Protein AF-A0A413R0G5-F1 (afdb_monomer_lite)

Organism: NCBI:txid39491

Sequence (99 aa):
MQEVLQNDDKFSSVDRETVEAINLFAGTDIDIDEKEEVIDMCKAWEDQKNEGRELGERQKIISLVVKKLQKDKSVAEIADDLEEKEEVIAPIYEAALSM

pLDDT: mean 83.44, std 14.07, range [44.88, 97.94]

Secondary structure (DSSP, 8-state):
-HHHHTT-TTTSSEEHHHHHHHHHHHT------TT-SEE-HHHHHHHHHHHHHHHHHHHHHHHHHHHHHTTT--HHHHHHHHT--HHHHHHHHHHHHT-

Foldseek 3Di:
DVVVQPPDPVQQWDAPVVVVVCCVPVVDDQDDDPPDRTHGRNVSVVVVVVVVVVVVVLVVLL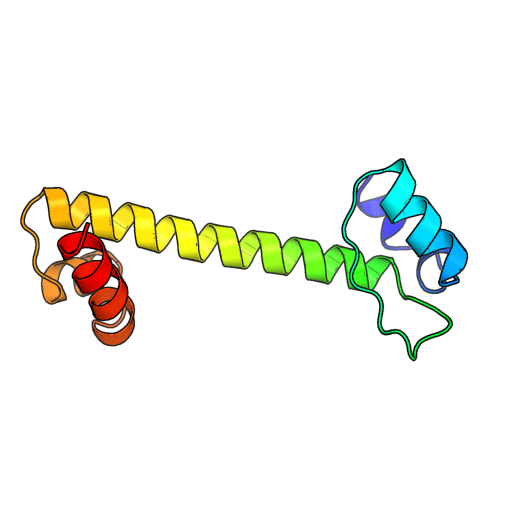VQLLVVVVVVDDLVRSCVVVVHDSVSSVVSNVVSVVD

Structure (mmCIF, N/CA/C/O backbone):
data_AF-A0A413R0G5-F1
#
_entry.id   AF-A0A413R0G5-F1
#
loop_
_atom_site.group_PDB
_atom_site.id
_atom_site.type_symbol
_atom_site.label_atom_id
_atom_site.label_alt_id
_atom_site.label_comp_id
_atom_site.label_asym_id
_atom_site.label_entity_id
_atom_site.label_seq_id
_atom_site.pdbx_PDB_ins_code
_atom_site.Cartn_x
_atom_site.Cartn_y
_atom_site.Cartn_z
_atom_site.occupancy
_atom_site.B_iso_or_equiv
_atom_site.auth_seq_id
_atom_site.auth_comp_id
_atom_site.auth_asym_id
_atom_site.auth_atom_id
_atom_site.pdbx_PDB_model_num
ATOM 1 N N . MET A 1 1 ? 23.424 -11.057 -7.473 1.00 50.66 1 MET A N 1
ATOM 2 C CA . MET A 1 1 ? 22.404 -10.910 -8.537 1.00 50.66 1 MET A CA 1
ATOM 3 C C . MET A 1 1 ? 22.046 -9.443 -8.748 1.00 50.66 1 MET A C 1
ATOM 5 O O . MET A 1 1 ? 22.073 -9.006 -9.882 1.00 50.66 1 MET A O 1
ATOM 9 N N . GLN A 1 2 ? 21.801 -8.674 -7.679 1.00 44.88 2 GLN A N 1
ATOM 10 C CA . GLN A 1 2 ? 21.451 -7.247 -7.764 1.00 44.88 2 GLN A CA 1
ATOM 11 C C . GLN A 1 2 ? 22.590 -6.347 -8.295 1.00 44.88 2 GLN A C 1
ATOM 13 O O . GLN A 1 2 ? 22.337 -5.507 -9.144 1.00 44.88 2 GLN A O 1
ATOM 18 N N . GLU A 1 3 ? 23.850 -6.603 -7.921 1.00 46.00 3 GLU A N 1
ATOM 19 C CA . GLU A 1 3 ? 25.014 -5.869 -8.469 1.00 46.00 3 GLU A CA 1
ATOM 20 C C . GLU A 1 3 ? 25.365 -6.222 -9.925 1.00 46.00 3 GLU A C 1
ATOM 22 O O . GLU A 1 3 ? 26.102 -5.484 -10.569 1.00 46.00 3 GLU A O 1
ATOM 27 N N . VAL A 1 4 ? 24.859 -7.347 -10.448 1.00 51.56 4 VAL A N 1
ATOM 28 C CA . VAL A 1 4 ? 25.195 -7.830 -11.803 1.00 51.56 4 VAL A CA 1
ATOM 29 C C . VAL A 1 4 ? 24.376 -7.101 -12.873 1.00 51.56 4 VAL A C 1
ATOM 31 O O . VAL A 1 4 ? 24.832 -6.978 -14.000 1.00 51.56 4 VAL A O 1
ATOM 34 N N . LEU A 1 5 ? 23.185 -6.607 -12.517 1.00 51.53 5 LEU A N 1
ATOM 35 C CA . LEU A 1 5 ? 22.304 -5.874 -13.432 1.00 51.53 5 LEU A CA 1
ATOM 36 C C . LEU A 1 5 ? 22.562 -4.361 -13.404 1.00 51.53 5 LEU A C 1
ATOM 38 O O . LEU A 1 5 ? 22.457 -3.714 -14.433 1.00 51.53 5 LEU A O 1
ATOM 42 N N . GLN A 1 6 ? 22.941 -3.798 -12.252 1.00 52.62 6 GLN A N 1
ATOM 43 C CA . GLN A 1 6 ? 22.993 -2.341 -12.062 1.00 52.62 6 GLN A CA 1
ATOM 44 C C . GLN A 1 6 ? 24.205 -1.623 -12.694 1.00 52.62 6 GLN A C 1
ATOM 46 O O . GLN A 1 6 ? 24.259 -0.402 -12.622 1.00 52.62 6 GLN A O 1
ATOM 51 N N . ASN A 1 7 ? 25.176 -2.325 -13.296 1.00 53.22 7 ASN A N 1
ATOM 52 C CA . ASN A 1 7 ? 26.420 -1.705 -13.796 1.00 53.22 7 ASN A CA 1
ATOM 53 C C . ASN A 1 7 ? 26.876 -2.179 -15.188 1.00 53.22 7 ASN A C 1
ATOM 55 O O . ASN A 1 7 ? 28.017 -1.918 -15.566 1.00 53.22 7 ASN A O 1
ATOM 59 N N . ASP A 1 8 ? 26.043 -2.902 -15.936 1.00 58.19 8 ASP A N 1
ATOM 60 C CA . ASP A 1 8 ? 26.414 -3.361 -17.277 1.00 58.19 8 ASP A CA 1
ATOM 61 C C . ASP A 1 8 ? 25.643 -2.547 -18.325 1.00 58.19 8 ASP A C 1
ATOM 63 O O . ASP A 1 8 ? 24.421 -2.670 -18.439 1.00 58.19 8 ASP A O 1
ATOM 67 N N . ASP A 1 9 ? 26.368 -1.719 -19.090 1.00 62.75 9 ASP A N 1
ATOM 68 C CA . ASP A 1 9 ? 25.848 -0.876 -20.186 1.00 62.75 9 ASP A CA 1
ATOM 69 C C . ASP A 1 9 ? 25.017 -1.677 -21.207 1.00 62.75 9 ASP A C 1
ATOM 71 O O . ASP A 1 9 ? 24.241 -1.128 -21.988 1.00 62.75 9 ASP A O 1
ATOM 75 N N . LYS A 1 10 ? 25.157 -3.006 -21.203 1.00 66.25 10 LYS A N 1
ATOM 76 C CA . LYS A 1 10 ? 24.396 -3.925 -22.041 1.00 66.25 10 LYS A CA 1
ATOM 77 C C . LYS A 1 10 ? 22.901 -3.997 -21.699 1.00 66.25 10 LYS A C 1
ATOM 79 O O . LYS A 1 10 ? 22.125 -4.398 -22.561 1.00 66.25 10 LYS A O 1
ATOM 84 N N . PHE A 1 11 ? 22.489 -3.652 -20.476 1.00 65.44 11 PHE A N 1
ATOM 85 C CA . PHE A 1 11 ? 21.081 -3.718 -20.045 1.00 65.44 11 PHE A CA 1
ATOM 86 C C . PHE A 1 11 ? 20.384 -2.354 -19.992 1.00 65.44 11 PHE A C 1
ATOM 88 O O . PHE A 1 11 ? 19.164 -2.304 -19.890 1.00 65.44 11 PHE A O 1
ATOM 95 N N . SER A 1 12 ? 21.116 -1.249 -20.124 1.00 66.69 12 SER A N 1
ATOM 96 C CA . SER A 1 12 ? 20.521 0.092 -20.221 1.00 66.69 12 SER A CA 1
ATOM 97 C C . SER A 1 12 ? 19.965 0.409 -21.616 1.00 66.69 12 SER A C 1
ATOM 99 O O . SER A 1 12 ? 19.344 1.451 -21.807 1.00 66.69 12 SER A O 1
ATOM 101 N N . SER A 1 13 ? 20.177 -0.476 -22.601 1.00 73.81 13 SER A N 1
ATOM 102 C CA . SER A 1 13 ? 19.669 -0.321 -23.968 1.00 73.81 13 SER A CA 1
ATOM 103 C C . SER A 1 13 ? 19.260 -1.661 -24.587 1.00 73.81 13 SER A C 1
ATOM 105 O O . SER A 1 13 ? 19.987 -2.258 -25.380 1.00 73.81 13 SER A O 1
ATOM 107 N N . VAL A 1 14 ? 18.083 -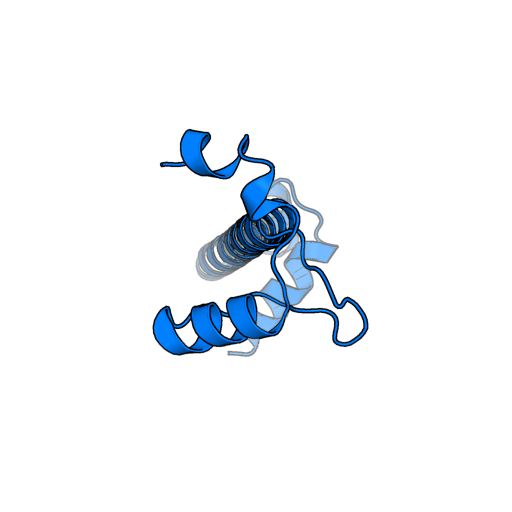2.155 -24.205 1.00 79.25 14 VAL A N 1
ATOM 108 C CA . VAL A 1 14 ? 17.511 -3.401 -24.736 1.00 79.25 14 VAL A CA 1
ATOM 109 C C . VAL A 1 14 ? 16.444 -3.064 -25.774 1.00 79.25 14 VAL A C 1
ATOM 111 O O . VAL A 1 14 ? 15.575 -2.232 -25.520 1.00 79.25 14 VAL A O 1
ATOM 114 N N . ASP A 1 15 ? 16.506 -3.687 -26.951 1.00 81.94 15 ASP A N 1
ATOM 115 C CA . ASP A 1 15 ? 15.478 -3.516 -27.978 1.00 81.94 15 ASP A CA 1
ATOM 116 C C . ASP A 1 15 ? 14.130 -4.101 -27.535 1.00 81.94 15 ASP A C 1
ATOM 118 O O . ASP A 1 15 ? 14.047 -5.065 -26.766 1.00 81.94 15 ASP A O 1
ATOM 122 N N . ARG A 1 16 ? 13.054 -3.513 -28.053 1.00 80.69 16 ARG A N 1
ATOM 123 C CA . ARG A 1 16 ? 11.680 -3.890 -27.716 1.00 80.69 16 ARG A CA 1
ATOM 124 C C . ARG A 1 16 ? 11.379 -5.376 -27.923 1.00 80.69 16 ARG A C 1
ATOM 126 O O . ARG A 1 16 ? 10.768 -5.985 -27.048 1.00 80.69 16 ARG A O 1
ATOM 133 N N . GLU A 1 17 ? 11.803 -5.963 -29.043 1.00 83.12 17 GLU A N 1
ATOM 134 C CA . GLU A 1 17 ? 11.529 -7.376 -29.352 1.00 83.12 17 GLU A CA 1
ATOM 135 C C . GLU A 1 17 ? 12.119 -8.306 -28.282 1.00 83.12 17 GLU A C 1
ATOM 137 O O . GLU A 1 17 ? 11.493 -9.289 -27.874 1.00 83.12 17 GLU A O 1
ATOM 142 N N . THR A 1 18 ? 13.299 -7.964 -27.763 1.00 83.19 18 THR A N 1
ATOM 143 C CA . THR A 1 18 ? 13.938 -8.699 -26.672 1.00 83.19 18 THR A CA 1
ATOM 144 C C . THR A 1 18 ? 13.152 -8.584 -25.363 1.00 83.19 18 THR A C 1
ATOM 146 O O . THR A 1 18 ? 13.005 -9.585 -24.658 1.00 83.19 18 THR A O 1
ATOM 149 N N . VAL A 1 19 ? 12.602 -7.412 -25.030 1.00 79.19 19 VAL A N 1
ATOM 150 C CA . VAL A 1 19 ? 11.781 -7.238 -23.813 1.00 79.19 19 VAL A CA 1
ATOM 151 C C . VAL A 1 19 ? 10.439 -7.958 -23.933 1.00 79.19 19 VAL A C 1
ATOM 153 O O . VAL A 1 19 ? 10.023 -8.633 -22.992 1.00 79.19 19 VAL A O 1
ATOM 156 N N . GLU A 1 20 ? 9.802 -7.915 -25.105 1.00 81.00 20 GLU A N 1
ATOM 157 C CA . GLU A 1 20 ? 8.581 -8.680 -25.384 1.00 81.00 20 GLU A CA 1
ATOM 158 C C . GLU A 1 20 ? 8.818 -10.191 -25.247 1.00 81.00 20 GLU A C 1
ATOM 160 O O . GLU A 1 20 ? 8.010 -10.900 -24.639 1.00 81.00 20 GLU A O 1
ATOM 165 N N . ALA A 1 21 ? 9.957 -10.693 -25.738 1.00 85.81 21 ALA A N 1
ATOM 166 C CA . ALA A 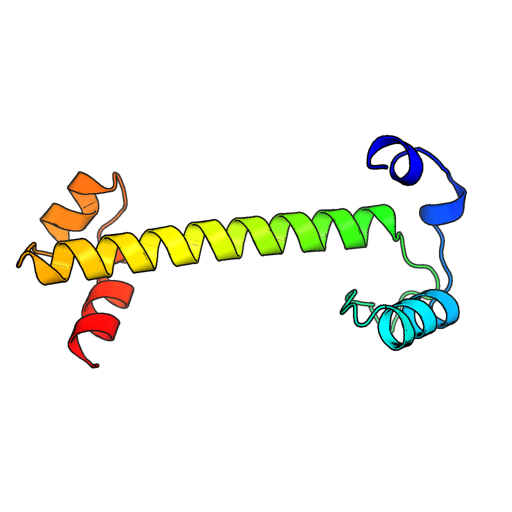1 21 ? 10.344 -12.086 -25.546 1.00 85.81 21 ALA A CA 1
ATOM 167 C C . ALA A 1 21 ? 10.554 -12.420 -24.059 1.00 85.81 21 ALA A C 1
ATOM 169 O O . ALA A 1 21 ? 10.088 -13.462 -23.594 1.00 85.81 21 ALA A O 1
ATOM 170 N N . ILE A 1 22 ? 11.214 -11.548 -23.291 1.00 81.56 22 ILE A N 1
ATOM 171 C CA . ILE A 1 22 ? 11.390 -11.737 -21.843 1.00 81.56 22 ILE A CA 1
ATOM 172 C C . ILE A 1 22 ? 10.031 -11.797 -21.139 1.00 81.56 22 ILE A C 1
ATOM 174 O O . ILE A 1 22 ? 9.798 -12.752 -20.400 1.00 81.56 22 ILE A O 1
ATOM 178 N N . ASN A 1 23 ? 9.117 -10.863 -21.416 1.00 81.81 23 ASN A N 1
ATOM 179 C CA . ASN A 1 23 ? 7.764 -10.867 -20.853 1.00 81.81 23 ASN A CA 1
ATOM 180 C C . ASN A 1 23 ? 7.029 -12.179 -21.161 1.00 81.81 23 ASN A C 1
ATOM 182 O O . ASN A 1 23 ? 6.500 -12.825 -20.253 1.00 81.81 23 ASN A O 1
ATOM 186 N N . LEU A 1 24 ? 7.085 -12.644 -22.414 1.00 86.19 24 LEU A N 1
ATOM 187 C CA . LEU A 1 24 ? 6.455 -13.897 -22.832 1.00 86.19 24 LEU A CA 1
ATOM 188 C C . LEU A 1 24 ? 7.038 -15.130 -22.122 1.00 86.19 24 LEU A C 1
ATOM 190 O O . LEU A 1 24 ? 6.285 -16.000 -21.684 1.00 86.19 24 LEU A O 1
ATOM 194 N N . PHE A 1 25 ? 8.367 -15.243 -22.032 1.00 85.44 25 PHE A N 1
ATOM 195 C CA . PHE A 1 25 ? 9.023 -16.450 -21.517 1.00 85.44 25 PHE A CA 1
ATOM 196 C C . PHE A 1 25 ? 9.171 -16.472 -19.993 1.00 85.44 25 PHE A C 1
ATOM 198 O O . PHE A 1 25 ? 9.085 -17.543 -19.392 1.00 85.44 25 PHE A O 1
ATOM 205 N N . ALA A 1 26 ? 9.406 -15.322 -19.362 1.00 82.88 26 ALA A N 1
ATOM 206 C CA . ALA A 1 26 ? 9.563 -15.206 -17.914 1.00 82.88 26 ALA A CA 1
ATOM 207 C C . ALA A 1 26 ? 8.228 -14.978 -17.189 1.00 82.88 26 ALA A C 1
ATOM 209 O O . ALA A 1 26 ? 8.180 -15.096 -15.964 1.00 82.88 26 ALA A O 1
ATOM 210 N N . GLY A 1 27 ? 7.154 -14.665 -17.925 1.00 78.06 27 GLY A N 1
ATOM 211 C CA . GLY A 1 27 ? 5.872 -14.274 -17.343 1.00 78.06 27 GLY A CA 1
ATOM 212 C C . GLY A 1 27 ? 5.961 -12.951 -16.580 1.00 78.06 27 GLY A C 1
ATOM 213 O O . GLY A 1 27 ? 5.269 -12.777 -15.579 1.00 78.06 27 GLY A O 1
ATOM 214 N N . THR A 1 28 ? 6.862 -12.061 -17.001 1.00 75.00 28 THR A N 1
ATOM 215 C CA . THR A 1 28 ? 6.980 -10.703 -16.465 1.00 75.00 28 THR A CA 1
ATOM 216 C C . THR A 1 28 ? 6.069 -9.753 -17.232 1.00 75.00 28 THR A C 1
ATOM 218 O O . THR A 1 28 ? 5.717 -10.015 -18.379 1.00 75.00 28 THR A O 1
ATOM 221 N N . ASP A 1 29 ? 5.699 -8.650 -16.589 1.00 75.19 29 ASP A N 1
ATOM 222 C CA . ASP A 1 29 ? 4.899 -7.580 -17.185 1.00 75.19 29 ASP A CA 1
ATOM 223 C C . ASP A 1 29 ? 5.692 -6.276 -17.066 1.00 75.19 29 ASP A C 1
ATOM 225 O O . ASP A 1 29 ? 5.432 -5.430 -16.213 1.00 75.19 29 ASP A O 1
ATOM 229 N N . ILE A 1 30 ? 6.801 -6.214 -17.806 1.00 76.31 30 ILE A N 1
ATOM 230 C CA . ILE A 1 30 ? 7.622 -5.007 -17.903 1.00 76.31 30 ILE A CA 1
ATOM 231 C C . ILE A 1 30 ? 6.880 -4.057 -18.837 1.00 76.31 30 ILE A C 1
ATOM 233 O O . ILE A 1 30 ? 6.657 -4.422 -19.992 1.00 76.31 30 ILE A O 1
ATOM 237 N N . ASP A 1 31 ? 6.501 -2.883 -18.331 1.00 70.62 31 ASP A N 1
ATOM 238 C CA . ASP A 1 31 ? 5.793 -1.868 -19.108 1.00 70.62 31 ASP A CA 1
ATOM 239 C C . ASP A 1 31 ? 6.736 -1.249 -20.151 1.00 70.62 31 ASP A C 1
ATOM 241 O O . ASP A 1 31 ? 7.873 -0.874 -19.845 1.00 70.62 31 ASP A O 1
ATOM 245 N N . ILE A 1 32 ? 6.279 -1.192 -21.401 1.00 70.06 32 ILE A N 1
ATOM 246 C CA . ILE A 1 32 ? 7.063 -0.736 -22.551 1.00 70.06 32 ILE A CA 1
ATOM 247 C C . ILE A 1 32 ? 6.299 0.406 -23.216 1.00 70.06 32 ILE A C 1
ATOM 249 O O . ILE A 1 32 ? 5.194 0.199 -23.720 1.00 70.06 32 ILE A O 1
ATOM 253 N N . ASP A 1 33 ? 6.899 1.599 -23.294 1.00 69.19 33 ASP A N 1
ATOM 254 C CA . ASP A 1 33 ? 6.344 2.670 -24.126 1.00 69.19 33 ASP A CA 1
ATOM 255 C C . ASP A 1 33 ? 6.453 2.258 -25.601 1.00 69.19 33 ASP A C 1
ATOM 257 O O . ASP A 1 33 ? 7.549 2.094 -26.137 1.00 69.19 33 ASP A O 1
ATOM 261 N N . GLU A 1 34 ? 5.316 2.115 -26.287 1.00 65.50 34 GLU A N 1
ATOM 262 C CA . GLU A 1 34 ? 5.264 1.737 -27.706 1.00 65.50 34 GLU A CA 1
ATOM 263 C C . GLU A 1 34 ? 6.055 2.683 -28.629 1.00 65.50 34 GLU A C 1
ATOM 265 O O . GLU A 1 34 ? 6.327 2.326 -29.779 1.00 65.50 34 GLU A O 1
ATOM 270 N N . LYS A 1 35 ? 6.403 3.885 -28.154 1.00 68.81 35 LYS A N 1
ATOM 271 C CA . LYS A 1 35 ? 7.181 4.892 -28.885 1.00 68.81 35 LYS A CA 1
ATOM 272 C C . LYS A 1 35 ? 8.689 4.777 -28.670 1.00 68.81 35 LYS A C 1
ATOM 274 O O . LYS A 1 35 ? 9.426 5.387 -29.446 1.00 68.81 35 LYS A O 1
ATOM 279 N N . GLU A 1 36 ? 9.151 4.044 -27.658 1.00 67.06 36 GLU A N 1
ATOM 280 C CA . GLU A 1 36 ? 10.577 3.849 -27.395 1.00 67.06 36 GLU A CA 1
ATOM 281 C C . GLU A 1 36 ? 11.074 2.540 -28.028 1.00 67.06 36 GLU A C 1
ATOM 283 O O . GLU A 1 36 ? 10.651 1.439 -27.691 1.00 67.06 36 GLU A O 1
ATOM 288 N N . GLU A 1 37 ? 11.991 2.669 -28.990 1.00 61.75 37 GLU A N 1
ATOM 289 C CA . GLU A 1 37 ? 12.621 1.534 -29.686 1.00 61.75 37 GLU A CA 1
ATOM 290 C C . GLU A 1 37 ? 13.689 0.842 -28.816 1.00 61.75 37 GLU A C 1
ATOM 292 O O . GLU A 1 37 ? 14.042 -0.317 -29.042 1.00 61.75 37 GLU A O 1
ATOM 297 N N . VAL A 1 38 ? 14.179 1.555 -27.798 1.00 71.00 38 VAL A N 1
ATOM 298 C CA . VAL A 1 38 ? 15.216 1.123 -26.861 1.00 71.00 38 VAL A CA 1
ATOM 299 C C . VAL A 1 38 ? 14.722 1.369 -25.443 1.00 71.00 38 VAL A C 1
ATOM 301 O O . VAL A 1 38 ? 14.395 2.499 -25.095 1.00 71.00 38 VAL A O 1
ATOM 304 N N . ILE A 1 39 ? 14.711 0.316 -24.633 1.00 74.56 39 ILE A N 1
ATOM 305 C CA . ILE A 1 39 ? 14.227 0.326 -23.255 1.00 74.56 39 ILE A CA 1
ATOM 306 C C . ILE A 1 39 ? 15.427 0.241 -22.314 1.00 74.56 39 ILE A C 1
ATOM 308 O O . ILE A 1 39 ? 16.286 -0.639 -22.448 1.00 74.56 39 ILE A O 1
ATOM 312 N N . ASP A 1 40 ? 15.460 1.127 -21.322 1.00 78.31 40 ASP A N 1
ATOM 313 C CA . ASP A 1 40 ? 16.356 0.986 -20.177 1.00 78.31 40 ASP A CA 1
ATOM 314 C C . ASP A 1 40 ? 15.767 -0.055 -19.214 1.00 78.31 40 ASP A C 1
ATOM 316 O O . ASP A 1 40 ? 14.897 0.237 -18.389 1.00 78.31 40 ASP A O 1
ATOM 320 N N . MET A 1 41 ? 16.233 -1.300 -19.342 1.00 73.69 41 MET A N 1
ATOM 321 C CA . MET A 1 41 ? 15.763 -2.424 -18.529 1.00 73.69 41 MET A CA 1
ATOM 322 C C . MET A 1 41 ? 16.039 -2.202 -17.040 1.00 73.69 41 MET A C 1
ATOM 324 O O . MET A 1 41 ? 15.259 -2.635 -16.191 1.00 73.69 41 MET A O 1
ATOM 328 N N . CYS A 1 42 ? 17.149 -1.538 -16.706 1.00 76.88 42 CYS A N 1
ATOM 329 C CA . CYS A 1 42 ? 17.514 -1.259 -15.322 1.00 76.88 42 CYS A CA 1
ATOM 330 C C . CYS A 1 42 ? 16.501 -0.311 -14.691 1.00 76.88 42 CYS A C 1
ATOM 332 O O . CYS A 1 42 ? 16.000 -0.588 -13.600 1.00 76.88 42 CYS A O 1
ATOM 334 N N . LYS A 1 43 ? 16.152 0.757 -15.411 1.00 79.31 43 LYS A N 1
ATOM 335 C CA . LYS A 1 43 ? 15.126 1.701 -14.981 1.00 79.31 43 LYS A CA 1
ATOM 336 C C . LYS A 1 43 ? 13.758 1.028 -14.852 1.00 79.31 43 LYS A C 1
ATOM 338 O O . LYS A 1 43 ? 13.150 1.117 -13.791 1.00 79.31 43 LYS A O 1
ATOM 343 N N . ALA A 1 44 ? 13.320 0.284 -15.869 1.00 77.38 44 ALA A N 1
ATOM 344 C CA . ALA A 1 44 ? 12.021 -0.392 -15.853 1.00 77.38 44 ALA A CA 1
ATOM 345 C C . ALA A 1 44 ? 11.887 -1.381 -14.676 1.00 77.38 44 ALA A C 1
ATOM 347 O O . ALA A 1 44 ? 10.854 -1.459 -14.013 1.00 77.38 44 ALA A O 1
ATOM 348 N N . TRP A 1 45 ? 12.963 -2.102 -14.360 1.00 78.19 45 TRP A N 1
ATOM 349 C CA . TRP A 1 45 ? 13.003 -3.016 -13.222 1.00 78.19 45 TRP A CA 1
ATOM 350 C C . TRP A 1 45 ? 12.972 -2.302 -11.864 1.00 78.19 45 TRP A C 1
ATOM 352 O O . TRP A 1 45 ? 12.356 -2.788 -10.909 1.00 78.19 45 TRP A O 1
ATOM 362 N N . GLU A 1 46 ? 13.672 -1.174 -11.734 1.00 81.25 46 GLU A N 1
ATOM 363 C CA . GLU A 1 46 ? 13.638 -0.363 -10.515 1.00 81.25 46 GLU A CA 1
ATOM 364 C C . GLU A 1 46 ? 12.259 0.255 -10.287 1.00 81.25 46 GLU A C 1
ATOM 366 O O . GLU A 1 46 ? 11.747 0.180 -9.167 1.00 81.25 46 GLU A O 1
ATOM 371 N N . ASP A 1 47 ? 11.630 0.767 -11.342 1.00 83.31 47 ASP A N 1
ATOM 372 C CA . ASP A 1 47 ? 10.272 1.307 -11.301 1.00 83.31 47 ASP A CA 1
ATOM 373 C C . ASP A 1 47 ? 9.277 0.221 -10.863 1.00 83.31 47 ASP A C 1
ATOM 375 O O . ASP A 1 47 ? 8.583 0.395 -9.859 1.00 83.31 47 ASP A O 1
ATOM 379 N N . GLN A 1 48 ? 9.323 -0.968 -11.476 1.00 79.00 48 GLN A N 1
ATOM 380 C CA . GLN A 1 48 ? 8.483 -2.110 -11.090 1.00 79.00 48 GLN A CA 1
ATOM 381 C C . GLN A 1 48 ? 8.662 -2.512 -9.613 1.00 79.00 48 GLN A C 1
ATOM 383 O O . GLN A 1 48 ? 7.702 -2.839 -8.905 1.00 79.00 48 GLN A O 1
ATOM 388 N N . LYS A 1 49 ? 9.899 -2.498 -9.103 1.00 82.69 49 LYS A N 1
ATOM 389 C CA . LYS A 1 49 ? 10.173 -2.775 -7.685 1.00 82.69 49 LYS A CA 1
ATOM 390 C C . LYS A 1 49 ? 9.591 -1.710 -6.761 1.00 82.69 49 LYS A C 1
ATOM 392 O O . LYS A 1 49 ? 9.082 -2.058 -5.691 1.00 82.69 49 LYS A O 1
ATOM 397 N N . ASN A 1 50 ? 9.701 -0.440 -7.138 1.00 85.56 50 ASN A N 1
ATOM 398 C CA . ASN A 1 50 ? 9.172 0.675 -6.359 1.00 85.56 50 ASN A CA 1
ATOM 399 C C . ASN A 1 50 ? 7.642 0.637 -6.325 1.00 85.56 50 ASN A C 1
ATOM 401 O O . ASN A 1 50 ? 7.070 0.705 -5.239 1.00 85.56 50 ASN A O 1
ATOM 405 N N . GLU A 1 51 ? 6.989 0.395 -7.461 1.00 85.38 51 GLU A N 1
ATOM 406 C CA . GLU A 1 51 ? 5.538 0.194 -7.531 1.00 85.38 51 GLU A CA 1
ATOM 407 C C . GLU A 1 51 ? 5.080 -0.959 -6.634 1.00 85.38 51 GLU A C 1
ATOM 409 O O . GLU A 1 51 ? 4.152 -0.811 -5.835 1.00 85.38 51 GLU A O 1
ATOM 414 N N . GLY A 1 52 ? 5.775 -2.101 -6.687 1.00 87.12 52 GLY A N 1
ATOM 415 C CA . GLY A 1 52 ? 5.488 -3.240 -5.813 1.00 87.12 52 GLY A CA 1
ATOM 416 C C . GLY A 1 52 ? 5.601 -2.892 -4.324 1.00 87.12 52 GLY A C 1
ATOM 417 O O . GLY A 1 52 ? 4.787 -3.340 -3.509 1.00 87.12 52 GLY A O 1
ATOM 418 N N . ARG 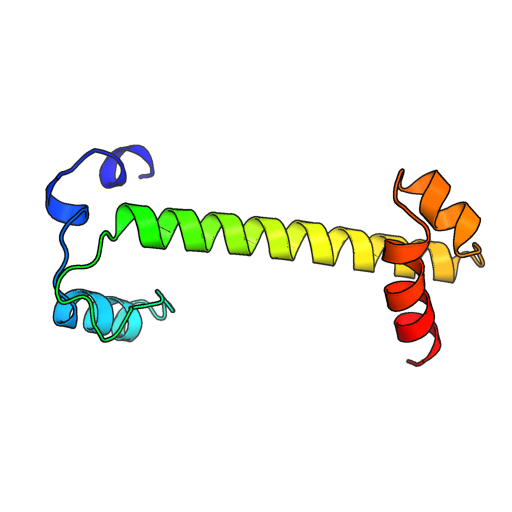A 1 53 ? 6.577 -2.055 -3.953 1.00 91.12 53 ARG A N 1
ATOM 419 C CA . ARG A 1 53 ? 6.729 -1.557 -2.582 1.00 91.12 53 ARG A CA 1
ATOM 420 C C . ARG A 1 53 ? 5.581 -0.631 -2.184 1.00 91.12 53 ARG A C 1
ATOM 422 O O . ARG A 1 53 ? 5.008 -0.834 -1.114 1.00 91.12 53 ARG A O 1
ATOM 429 N N . GLU A 1 54 ? 5.221 0.336 -3.024 1.00 90.81 54 GLU A N 1
ATOM 430 C CA . GLU A 1 54 ? 4.119 1.269 -2.758 1.00 90.81 54 GLU A CA 1
ATOM 431 C C . GLU A 1 54 ? 2.777 0.543 -2.608 1.00 90.81 54 GLU A C 1
ATOM 433 O O . GLU A 1 54 ? 2.009 0.815 -1.681 1.00 90.81 54 GLU A O 1
ATOM 438 N N . LEU A 1 55 ? 2.506 -0.437 -3.476 1.00 91.69 55 LEU A N 1
ATOM 439 C CA . LEU A 1 55 ? 1.325 -1.294 -3.372 1.00 91.69 55 LEU A CA 1
ATOM 440 C C . LEU A 1 55 ? 1.309 -2.061 -2.046 1.00 91.69 55 LEU A C 1
ATOM 442 O O . LEU A 1 55 ? 0.274 -2.110 -1.377 1.00 91.69 55 LEU A O 1
ATOM 446 N N . GLY A 1 56 ? 2.448 -2.619 -1.633 1.00 92.75 56 GLY A N 1
ATOM 447 C CA . GLY A 1 56 ? 2.585 -3.306 -0.349 1.00 92.75 56 GLY A CA 1
ATOM 448 C C . GLY A 1 56 ? 2.341 -2.387 0.853 1.00 92.75 56 GLY A C 1
ATOM 449 O O . GLY A 1 56 ? 1.643 -2.772 1.796 1.00 92.75 56 GLY A O 1
ATOM 450 N N . GLU A 1 57 ? 2.859 -1.158 0.821 1.00 93.50 57 GLU A N 1
ATOM 451 C CA . GLU A 1 57 ? 2.639 -0.151 1.867 1.00 93.50 57 GLU A CA 1
ATOM 452 C C . GLU A 1 57 ? 1.153 0.241 1.959 1.00 93.50 57 GLU A C 1
ATOM 454 O O . GLU A 1 57 ? 0.582 0.236 3.055 1.00 93.50 57 GLU A O 1
ATOM 459 N N . ARG A 1 58 ? 0.474 0.444 0.821 1.00 91.88 58 ARG A N 1
ATOM 460 C CA . ARG A 1 58 ? -0.978 0.703 0.785 1.00 91.88 58 ARG A CA 1
ATOM 461 C C . ARG A 1 58 ? -1.796 -0.474 1.315 1.00 91.88 58 ARG A C 1
ATOM 463 O O . ARG A 1 58 ? -2.687 -0.283 2.142 1.00 91.88 58 ARG A O 1
ATOM 470 N N . GLN A 1 59 ? -1.481 -1.699 0.894 1.00 94.12 59 GLN A N 1
ATOM 471 C CA . GLN A 1 59 ? -2.152 -2.906 1.392 1.00 94.12 59 GLN A CA 1
ATOM 472 C C . GLN A 1 59 ? -1.976 -3.077 2.905 1.00 94.12 59 GLN A C 1
ATOM 474 O O . GLN A 1 59 ? -2.913 -3.486 3.598 1.00 94.12 59 GLN A O 1
ATOM 479 N N . LYS A 1 60 ? -0.800 -2.732 3.442 1.00 95.56 60 LYS A N 1
ATOM 480 C CA . LYS A 1 60 ? -0.546 -2.742 4.885 1.00 95.56 60 LYS A CA 1
ATOM 481 C C . LYS A 1 60 ? -1.469 -1.767 5.617 1.00 95.56 60 LYS A C 1
ATOM 483 O O . LYS A 1 60 ? -2.067 -2.179 6.610 1.00 95.56 60 LYS A O 1
ATOM 488 N N . ILE A 1 61 ? -1.618 -0.529 5.137 1.00 95.12 61 ILE A N 1
ATOM 489 C CA . ILE A 1 61 ? -2.544 0.451 5.732 1.00 95.12 61 ILE A CA 1
ATOM 490 C C . ILE A 1 61 ? -3.970 -0.103 5.722 1.00 95.12 61 ILE A C 1
ATOM 492 O O . ILE A 1 61 ? -4.589 -0.182 6.782 1.00 95.12 61 ILE A O 1
ATOM 496 N N . ILE A 1 62 ? -4.454 -0.595 4.576 1.00 96.00 62 ILE A N 1
ATOM 497 C CA . ILE A 1 62 ? -5.797 -1.191 4.457 1.00 96.00 62 ILE A CA 1
ATOM 498 C C . ILE A 1 62 ? -5.994 -2.314 5.485 1.00 96.00 62 ILE A C 1
ATOM 500 O O . ILE A 1 62 ? -6.980 -2.327 6.222 1.00 96.00 62 ILE A O 1
ATOM 504 N N . SER A 1 63 ? -5.026 -3.228 5.599 1.00 96.44 63 SER A N 1
ATOM 505 C CA . SER A 1 63 ? -5.072 -4.331 6.566 1.00 96.44 63 SER A CA 1
ATOM 506 C C . SER A 1 63 ? -5.155 -3.844 8.017 1.00 96.44 63 SER A C 1
ATOM 508 O O . SER A 1 63 ? -5.889 -4.416 8.825 1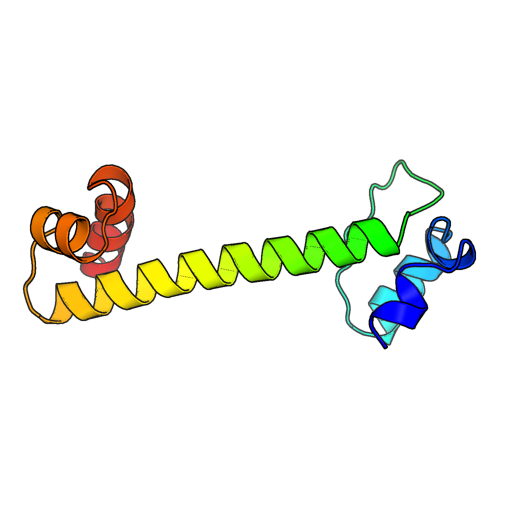.00 96.44 63 SER A O 1
ATOM 510 N N . LEU A 1 64 ? -4.405 -2.796 8.370 1.00 96.94 64 LEU A N 1
ATOM 511 C CA . LEU A 1 64 ? -4.411 -2.227 9.718 1.00 96.94 64 LEU A CA 1
ATOM 512 C C . LEU A 1 64 ? -5.719 -1.497 10.027 1.00 96.94 64 LEU A C 1
ATOM 514 O O . LEU A 1 64 ? -6.248 -1.683 11.124 1.00 96.94 64 LEU A O 1
ATOM 518 N N . VAL A 1 65 ? -6.254 -0.731 9.073 1.00 96.44 65 VAL A N 1
ATOM 519 C CA . VAL A 1 65 ? -7.547 -0.043 9.203 1.00 96.44 65 VAL A CA 1
ATOM 520 C C . VAL A 1 65 ? -8.656 -1.059 9.451 1.00 96.44 65 VAL A C 1
ATOM 522 O O . VAL A 1 65 ? -9.342 -0.962 10.465 1.00 96.44 65 VAL A O 1
ATOM 525 N N . VAL A 1 66 ? -8.765 -2.101 8.618 1.00 96.12 66 VAL A N 1
ATOM 526 C CA . VAL A 1 66 ? -9.774 -3.164 8.784 1.00 96.12 66 VAL A CA 1
ATOM 527 C C . VAL A 1 66 ? -9.639 -3.854 10.146 1.00 96.12 66 VAL A C 1
ATOM 529 O O . VAL A 1 66 ? -10.630 -4.040 10.850 1.00 96.12 66 VAL A O 1
ATOM 532 N N . LYS A 1 67 ? -8.415 -4.188 10.580 1.00 96.50 67 LYS A N 1
ATOM 533 C CA . LYS A 1 67 ? -8.176 -4.813 11.895 1.00 96.50 67 LYS A CA 1
ATOM 534 C C . LYS A 1 67 ? -8.556 -3.922 13.076 1.00 96.50 67 LYS A C 1
ATOM 536 O O . LYS A 1 67 ? -8.902 -4.450 14.131 1.00 96.50 67 LYS A O 1
ATOM 541 N N . LYS A 1 68 ? -8.405 -2.601 12.958 1.00 96.94 68 LYS A N 1
ATOM 542 C CA . LYS A 1 68 ? -8.779 -1.654 14.017 1.00 96.94 68 LYS A CA 1
ATOM 543 C C . LYS A 1 68 ? -10.280 -1.364 14.002 1.00 96.94 68 LYS A C 1
ATOM 545 O O . LYS A 1 68 ? -10.866 -1.313 15.077 1.00 96.94 68 LYS A O 1
ATOM 550 N N . LEU A 1 69 ? -10.899 -1.290 12.824 1.00 95.62 69 LEU A N 1
ATOM 551 C CA . LEU A 1 69 ? -12.353 -1.215 12.664 1.00 95.62 69 LEU A CA 1
ATOM 552 C C . LEU A 1 69 ? -13.052 -2.427 13.299 1.00 95.62 69 LEU A C 1
ATOM 554 O O . LEU A 1 69 ? -14.011 -2.260 14.037 1.00 95.62 69 LEU A O 1
ATOM 558 N N . GLN A 1 70 ? -12.512 -3.639 13.125 1.00 94.25 70 GLN A N 1
ATOM 559 C CA . GLN A 1 70 ? -12.999 -4.856 13.804 1.00 94.25 70 GLN A CA 1
ATOM 560 C C . GLN A 1 70 ? -12.891 -4.816 15.341 1.00 94.25 70 GLN A C 1
ATOM 562 O O . GLN A 1 70 ? -13.398 -5.710 16.014 1.00 94.25 70 GLN A O 1
ATOM 567 N N . LYS A 1 71 ? -12.194 -3.822 15.902 1.00 96.50 71 LYS A N 1
ATOM 568 C CA . LYS A 1 71 ? -12.115 -3.551 17.345 1.00 96.50 71 LYS A CA 1
ATOM 569 C C . LYS A 1 71 ? -12.972 -2.344 17.743 1.00 96.50 71 LYS A C 1
ATOM 571 O O . LYS A 1 71 ? -12.688 -1.731 18.767 1.00 96.50 71 LYS A O 1
ATOM 576 N N . ASP A 1 72 ? -13.947 -1.989 16.906 1.00 95.75 72 ASP A N 1
ATOM 577 C CA . ASP A 1 72 ? -14.893 -0.886 17.087 1.00 95.75 72 ASP A CA 1
ATOM 578 C C . ASP A 1 72 ? -14.232 0.495 17.254 1.00 95.75 72 ASP A C 1
ATOM 580 O O . ASP A 1 72 ? -14.794 1.390 17.884 1.00 95.75 72 ASP A O 1
ATOM 584 N N . LYS A 1 73 ? -13.030 0.686 16.688 1.00 97.12 73 LYS A N 1
ATOM 585 C CA . LYS A 1 73 ? -12.359 1.994 16.674 1.00 97.12 73 LYS A CA 1
ATOM 586 C C . LYS A 1 73 ? -12.941 2.902 15.598 1.00 97.12 73 LYS A C 1
ATOM 588 O O . LYS A 1 73 ? -13.168 2.459 14.476 1.00 97.12 73 LYS A O 1
ATOM 593 N N . SER A 1 74 ? -13.097 4.180 15.922 1.00 97.69 74 SER A N 1
ATOM 594 C CA . SER A 1 74 ? -13.529 5.225 14.990 1.00 97.69 74 SER A CA 1
ATOM 595 C C . SER A 1 74 ? -12.433 5.638 13.996 1.00 97.69 74 SER A C 1
ATOM 597 O O . SER A 1 74 ? -11.249 5.377 14.208 1.00 97.69 74 SER A O 1
ATOM 599 N N . VAL A 1 75 ? -12.818 6.337 12.919 1.00 97.44 75 VAL A N 1
ATOM 600 C CA . VAL A 1 75 ? -11.884 6.887 11.912 1.00 97.44 75 VAL A CA 1
ATOM 601 C C . VAL A 1 75 ? -10.799 7.759 12.555 1.00 97.44 75 VAL A C 1
ATOM 603 O O . VAL A 1 75 ? -9.625 7.576 12.244 1.00 97.44 75 VAL A O 1
ATOM 606 N N . ALA A 1 76 ? -11.173 8.641 13.488 1.00 97.94 76 ALA A N 1
ATOM 607 C CA . ALA A 1 76 ? -10.240 9.528 14.183 1.00 97.94 76 ALA A CA 1
ATOM 608 C C . ALA A 1 76 ? -9.227 8.756 15.048 1.00 97.94 76 ALA A C 1
ATOM 610 O O . ALA A 1 76 ? -8.031 9.030 14.997 1.00 97.94 76 ALA A O 1
ATOM 611 N N . GLU A 1 77 ? -9.676 7.741 15.795 1.00 97.94 77 GLU A N 1
ATOM 612 C CA . GLU A 1 77 ? -8.778 6.899 16.602 1.00 97.94 77 GLU A CA 1
ATOM 613 C C . GLU A 1 77 ? -7.828 6.068 15.738 1.00 97.94 77 GLU A C 1
ATOM 615 O O . GLU A 1 77 ? -6.696 5.806 16.132 1.00 97.94 77 GLU A O 1
ATOM 620 N N . ILE A 1 78 ? -8.285 5.615 14.568 1.00 97.75 78 ILE A N 1
ATOM 621 C CA . ILE A 1 78 ? -7.450 4.864 13.627 1.00 97.75 78 ILE A CA 1
ATOM 622 C C . ILE A 1 78 ? -6.412 5.776 12.973 1.00 97.75 78 ILE A C 1
ATOM 624 O O . ILE A 1 78 ? -5.271 5.350 12.812 1.00 97.75 78 ILE A O 1
ATOM 628 N N . ALA A 1 79 ? -6.801 6.996 12.601 1.00 97.81 79 ALA A N 1
ATOM 629 C CA . ALA A 1 79 ? -5.905 8.005 12.047 1.00 97.81 79 ALA A CA 1
ATOM 630 C C . ALA A 1 79 ? -4.787 8.361 13.039 1.00 97.81 79 ALA A C 1
ATOM 632 O O . ALA A 1 79 ? -3.616 8.293 12.676 1.00 97.81 79 ALA A O 1
ATOM 633 N N . ASP A 1 80 ? -5.135 8.610 14.305 1.00 97.88 80 ASP A N 1
ATOM 634 C CA . ASP A 1 80 ? -4.168 8.856 15.383 1.00 97.88 80 ASP A CA 1
ATOM 635 C C . ASP A 1 80 ? -3.244 7.645 15.614 1.00 97.88 80 ASP A C 1
ATOM 637 O O . ASP A 1 80 ? -2.023 7.765 15.551 1.00 97.88 80 ASP A O 1
ATOM 641 N N . ASP A 1 81 ? -3.814 6.443 15.762 1.00 97.00 81 ASP A N 1
ATOM 642 C CA . ASP A 1 81 ? -3.072 5.190 15.963 1.00 97.00 81 ASP A CA 1
ATOM 643 C C . ASP A 1 81 ? -2.060 4.865 14.843 1.00 97.00 81 ASP A C 1
ATOM 645 O O . ASP A 1 81 ? -1.132 4.079 15.064 1.00 97.00 81 ASP A O 1
ATOM 649 N N . LEU A 1 82 ? -2.332 5.316 13.616 1.00 96.00 82 LEU A N 1
ATOM 650 C CA . LEU A 1 82 ? -1.515 5.051 12.430 1.00 96.00 82 LEU A CA 1
ATOM 651 C C . LEU A 1 82 ? -0.649 6.248 12.026 1.00 96.00 82 LEU A C 1
ATOM 653 O O . LEU A 1 82 ? 0.106 6.113 11.070 1.00 96.00 82 LEU A O 1
ATOM 657 N N . GLU A 1 83 ? -0.729 7.366 12.755 1.00 96.44 83 GLU A N 1
ATOM 658 C CA . GLU A 1 83 ? -0.074 8.637 12.416 1.00 96.44 83 GLU A CA 1
ATOM 659 C C . GLU A 1 83 ? -0.417 9.117 10.988 1.00 96.44 83 GLU A C 1
ATOM 661 O O . GLU A 1 83 ? 0.406 9.700 10.283 1.00 96.44 83 GLU A O 1
ATOM 666 N N . GLU A 1 84 ? -1.661 8.878 10.564 1.00 95.88 84 GLU A N 1
ATOM 667 C CA . GLU A 1 84 ? -2.190 9.204 9.239 1.00 95.88 84 GLU A CA 1
ATOM 668 C C . GLU A 1 84 ? -3.298 10.259 9.323 1.00 95.88 84 GLU A C 1
ATOM 670 O O . GLU A 1 84 ? -3.889 10.510 10.372 1.00 95.88 84 GLU A O 1
ATOM 675 N N . LYS A 1 85 ? -3.627 10.887 8.191 1.00 97.12 85 LYS A N 1
ATOM 676 C CA . LYS A 1 85 ? -4.761 11.821 8.130 1.00 97.12 85 LYS A CA 1
ATOM 677 C C . LYS A 1 85 ? -6.085 11.066 8.063 1.00 97.12 85 LYS A C 1
ATOM 679 O O . LYS A 1 85 ? -6.206 10.0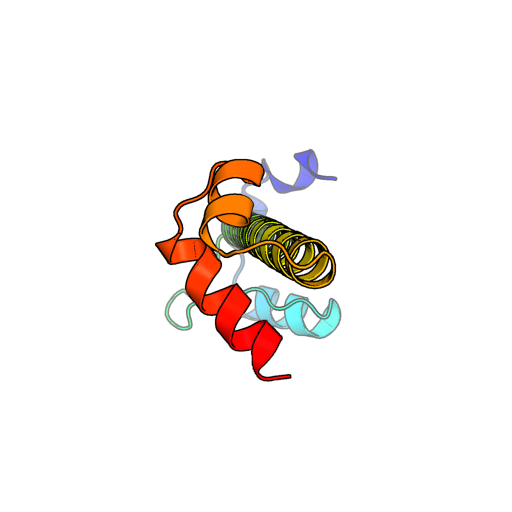95 7.318 1.00 97.12 85 LYS A O 1
ATOM 684 N N . GLU A 1 86 ? -7.121 11.589 8.718 1.00 96.69 86 GLU A N 1
ATOM 685 C CA . GLU A 1 86 ? -8.486 11.049 8.602 1.00 96.69 86 GLU A CA 1
ATOM 686 C C . GLU A 1 86 ? -8.962 10.963 7.142 1.00 96.69 86 GLU A C 1
ATOM 688 O O . GLU A 1 86 ? -9.625 10.001 6.776 1.00 96.69 86 GLU A O 1
ATOM 693 N N . GLU A 1 87 ? -8.547 11.900 6.282 1.00 96.69 87 GLU A N 1
ATOM 694 C CA . GLU A 1 87 ? -8.842 11.902 4.837 1.00 96.69 87 GLU A CA 1
ATOM 695 C C . GLU A 1 87 ? -8.310 10.661 4.095 1.00 96.69 87 GLU A C 1
ATOM 697 O O . GLU A 1 87 ? -8.878 10.259 3.082 1.00 96.69 87 GLU A O 1
ATOM 702 N N . VAL A 1 88 ? -7.228 10.047 4.587 1.00 95.31 88 VAL A N 1
ATOM 703 C CA . VAL A 1 88 ? -6.646 8.815 4.022 1.00 95.31 88 VAL A CA 1
ATOM 704 C C . VAL A 1 88 ? -7.369 7.583 4.569 1.00 95.31 88 VAL A C 1
ATOM 706 O O . VAL A 1 88 ? -7.580 6.607 3.850 1.00 95.31 88 VAL A O 1
ATOM 709 N N . ILE A 1 89 ? -7.776 7.627 5.839 1.00 97.62 89 ILE A N 1
ATOM 710 C CA . ILE A 1 89 ? -8.421 6.506 6.529 1.00 97.62 89 ILE A CA 1
ATOM 711 C C . ILE A 1 89 ? -9.900 6.373 6.152 1.00 97.62 89 ILE A C 1
ATOM 713 O O . ILE A 1 89 ? -10.372 5.254 5.947 1.00 97.62 89 ILE A O 1
ATOM 717 N N . ALA A 1 90 ? -10.628 7.486 6.040 1.00 97.06 90 ALA A N 1
ATOM 718 C CA . ALA A 1 90 ? -12.075 7.502 5.839 1.00 97.06 90 ALA A CA 1
ATOM 719 C C . ALA A 1 90 ? -12.536 6.684 4.616 1.00 97.06 90 ALA A C 1
ATOM 721 O O . ALA A 1 90 ? -13.398 5.825 4.800 1.00 97.06 90 ALA A O 1
ATOM 722 N N . PRO A 1 91 ? -11.931 6.811 3.415 1.00 96.81 91 PRO A N 1
ATOM 723 C CA . PRO A 1 91 ? -12.352 6.021 2.256 1.00 96.81 91 PRO A CA 1
ATOM 724 C C . PRO A 1 91 ? -12.186 4.510 2.465 1.00 96.81 91 PRO A C 1
ATOM 726 O O . PRO A 1 91 ? -13.025 3.718 2.040 1.00 96.81 91 PRO A O 1
ATOM 729 N N . ILE A 1 92 ? -11.108 4.094 3.141 1.00 95.88 92 ILE A N 1
ATOM 730 C CA . ILE A 1 92 ? -10.839 2.681 3.446 1.00 95.88 92 ILE A CA 1
ATOM 731 C C . ILE A 1 92 ? -11.860 2.165 4.462 1.00 95.88 92 ILE A C 1
ATOM 733 O O . ILE A 1 92 ? -12.379 1.059 4.323 1.00 95.88 92 ILE A O 1
ATOM 737 N N . TYR A 1 93 ? -12.145 2.969 5.484 1.00 96.38 93 TYR A N 1
ATOM 738 C CA . TYR A 1 93 ? -13.089 2.643 6.544 1.00 96.38 93 TYR A CA 1
ATOM 739 C C . TYR A 1 93 ? -14.519 2.485 6.007 1.00 96.38 93 TYR A C 1
ATOM 741 O O . TYR A 1 93 ? -15.183 1.494 6.302 1.00 96.38 93 TYR A O 1
ATOM 749 N N . GLU A 1 94 ? -14.976 3.419 5.171 1.00 95.88 94 GLU A N 1
ATOM 750 C CA . GLU A 1 94 ? -16.289 3.374 4.514 1.00 95.88 94 GLU A CA 1
ATOM 751 C C . GLU A 1 94 ? -16.423 2.172 3.574 1.00 95.88 94 GLU A C 1
ATOM 753 O O . GLU A 1 94 ? -17.439 1.469 3.598 1.00 95.88 94 GLU A O 1
ATOM 758 N N . ALA A 1 95 ? -15.382 1.892 2.783 1.00 95.44 95 ALA A N 1
ATOM 759 C CA . ALA A 1 95 ? -15.346 0.714 1.926 1.00 95.44 95 ALA A CA 1
ATOM 760 C C . ALA A 1 95 ? -15.438 -0.580 2.749 1.00 95.44 95 ALA A C 1
ATOM 762 O O . ALA A 1 95 ? -16.204 -1.471 2.395 1.00 95.44 95 ALA A O 1
ATOM 763 N N . ALA A 1 96 ? -14.716 -0.664 3.870 1.00 93.56 96 ALA A N 1
ATOM 764 C CA . ALA A 1 96 ? -14.723 -1.832 4.748 1.00 93.56 96 ALA A CA 1
ATOM 765 C C . ALA A 1 96 ? -16.066 -2.056 5.465 1.00 93.56 96 ALA A C 1
ATOM 767 O O . ALA A 1 96 ? -16.416 -3.200 5.734 1.00 93.56 96 ALA A O 1
ATOM 768 N N . LEU A 1 97 ? -16.826 -0.994 5.757 1.00 92.50 97 LEU A N 1
ATOM 769 C CA . LEU A 1 97 ? -18.189 -1.097 6.298 1.00 92.50 97 LEU A CA 1
ATOM 770 C C . LEU A 1 97 ? -19.228 -1.548 5.261 1.00 92.50 97 LEU A C 1
ATOM 772 O O . LEU A 1 97 ? -20.311 -1.990 5.636 1.00 92.50 97 LEU A O 1
ATOM 776 N N . SER A 1 98 ? -18.919 -1.395 3.973 1.00 89.12 98 SER A N 1
ATOM 777 C CA . SER A 1 98 ? -19.828 -1.699 2.862 1.00 89.12 98 SER A CA 1
ATOM 778 C C . SER A 1 98 ? -19.692 -3.136 2.332 1.00 89.12 98 SER A C 1
ATOM 780 O O . SER A 1 98 ? -20.356 -3.481 1.352 1.00 89.12 98 SER A O 1
ATOM 782 N N . MET A 1 99 ? -18.826 -3.952 2.945 1.00 76.81 99 MET A N 1
ATOM 783 C CA . MET A 1 99 ? -18.591 -5.369 2.621 1.00 76.81 99 MET A CA 1
ATOM 784 C C . MET A 1 99 ? -19.383 -6.296 3.542 1.00 76.81 99 MET A C 1
ATOM 786 O O . MET A 1 99 ? -19.885 -7.318 3.024 1.00 76.81 99 MET A O 1
#

Radius of gyration: 20.15 Å; chains: 1; bounding box: 46×28×47 Å